Protein AF-A0A820IM98-F1 (afdb_monomer_lite)

Radius of gyration: 18.4 Å; chains: 1; bounding box: 26×47×40 Å

Secondary structure (DSSP, 8-state):
-PPTTEETTTTEE-TT----------S-HHHHHHHHHHTS-----------

pLDDT: mean 75.55, std 10.2, range [51.03, 88.25]

Sequence (51 aa):
MCPPSYYGHLCQYQNQRIGLTLRLSSIDRHATYAFVIMLIDDNDQEQKIDA

Organism: NCBI:txid392033

Foldseek 3Di:
DADPQFDDPVRHHPPPDDDDDDDDPDPDPVVVVVVVVVVDDPPPPPPPPPD

Structure (mmCIF, N/CA/C/O backbone):
data_AF-A0A820IM98-F1
#
_entry.id   AF-A0A820IM98-F1
#
loop_
_atom_site.group_PDB
_atom_site.id
_atom_site.type_symbol
_atom_site.label_atom_id
_atom_site.label_alt_id
_atom_site.label_comp_id
_atom_site.label_asym_id
_atom_site.label_entity_id
_atom_site.label_seq_id
_atom_site.pdbx_PDB_ins_code
_atom_site.Cartn_x
_atom_site.Cartn_y
_atom_site.Cartn_z
_atom_site.occupancy
_atom_site.B_iso_or_equiv
_atom_site.auth_seq_id
_atom_site.auth_comp_id
_atom_site.auth_asym_id
_atom_site.auth_atom_id
_atom_site.pdbx_PDB_model_num
ATOM 1 N N . MET A 1 1 ? -9.162 -5.247 26.299 1.00 78.44 1 M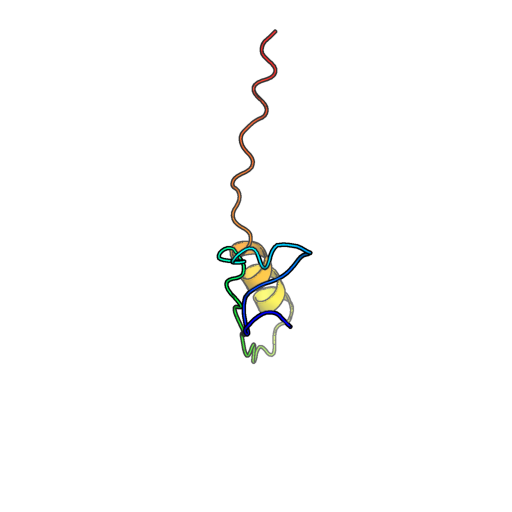ET A N 1
ATOM 2 C CA . MET A 1 1 ? -8.609 -5.728 25.014 1.00 78.44 1 MET A CA 1
ATOM 3 C C . MET A 1 1 ? -9.460 -5.127 23.913 1.00 78.44 1 MET A C 1
ATOM 5 O O . MET A 1 1 ? -10.672 -5.282 23.983 1.00 78.44 1 MET A O 1
ATOM 9 N N . CYS A 1 2 ? -8.867 -4.377 22.986 1.00 80.62 2 CYS A N 1
ATOM 10 C CA . CYS A 1 2 ? -9.617 -3.795 21.871 1.00 80.62 2 CYS A CA 1
ATOM 11 C C . CYS A 1 2 ? -9.887 -4.859 20.786 1.00 80.62 2 CYS A C 1
ATOM 13 O O . CYS A 1 2 ? -9.092 -5.797 20.665 1.00 80.62 2 CYS A O 1
ATOM 15 N N . PRO A 1 3 ? -10.973 -4.730 20.001 1.00 82.31 3 PRO A N 1
ATOM 16 C CA . PRO A 1 3 ? -11.211 -5.564 18.824 1.00 82.31 3 PRO A CA 1
ATOM 17 C C . PRO A 1 3 ? -10.112 -5.381 17.760 1.00 82.31 3 PRO A C 1
ATOM 19 O O . PRO A 1 3 ? -9.419 -4.357 17.766 1.00 82.31 3 PRO A O 1
ATOM 22 N N . PRO A 1 4 ? -9.971 -6.322 16.807 1.00 73.31 4 PRO A N 1
ATOM 23 C CA . PRO A 1 4 ? -9.134 -6.117 15.626 1.00 73.31 4 PRO A CA 1
ATOM 24 C C . PRO A 1 4 ? -9.502 -4.792 14.938 1.00 73.31 4 PRO A C 1
ATOM 26 O O . PRO A 1 4 ? -10.684 -4.468 14.850 1.00 73.31 4 PRO A O 1
ATOM 29 N N . SER A 1 5 ? -8.501 -4.036 14.475 1.00 74.69 5 SER A N 1
ATOM 30 C CA . SER A 1 5 ? -8.632 -2.696 13.853 1.00 74.69 5 SER A CA 1
ATOM 31 C C . SER A 1 5 ? -8.792 -1.498 14.804 1.00 74.69 5 SER A C 1
ATOM 33 O O . SER A 1 5 ? -8.900 -0.360 14.340 1.00 74.69 5 SER A O 1
ATOM 35 N N . TYR A 1 6 ? -8.751 -1.710 16.123 1.00 80.56 6 TYR A N 1
ATOM 36 C CA . TYR A 1 6 ? -8.847 -0.638 17.118 1.00 80.56 6 TYR A CA 1
ATOM 37 C C . TYR A 1 6 ? -7.587 -0.571 17.988 1.00 80.56 6 TYR A C 1
ATOM 39 O O . TYR A 1 6 ? -7.142 -1.580 18.535 1.00 80.56 6 TYR A O 1
ATOM 47 N N . TYR A 1 7 ? -7.023 0.629 18.139 1.00 78.44 7 TYR A N 1
ATOM 48 C CA . TYR A 1 7 ? -5.756 0.859 18.844 1.00 78.44 7 TYR A CA 1
ATOM 49 C C . TYR A 1 7 ? -5.863 2.004 19.865 1.00 78.44 7 TYR A C 1
ATOM 51 O O . TYR A 1 7 ? -6.791 2.811 19.832 1.00 78.44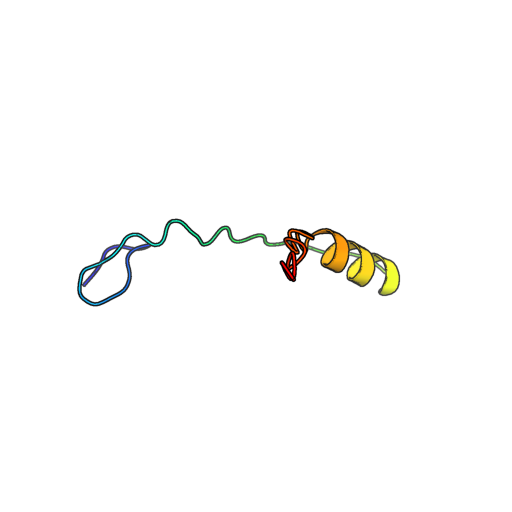 7 TYR A O 1
ATOM 59 N N . GLY A 1 8 ? -4.890 2.090 20.778 1.00 78.12 8 GLY A N 1
ATOM 60 C CA . GLY A 1 8 ? -4.813 3.138 21.803 1.00 78.12 8 GLY A CA 1
ATOM 61 C C . GLY A 1 8 ? -5.631 2.846 23.067 1.00 78.12 8 GLY A C 1
ATOM 62 O O . GLY A 1 8 ? -6.336 1.845 23.158 1.00 78.12 8 GLY A O 1
ATOM 63 N N . HIS A 1 9 ? -5.528 3.737 24.061 1.00 81.88 9 HIS A N 1
ATOM 64 C CA . HIS A 1 9 ? -6.178 3.568 25.372 1.00 81.88 9 HIS A CA 1
ATOM 65 C C . HIS A 1 9 ? -7.714 3.549 25.280 1.00 81.88 9 HIS A C 1
ATOM 67 O O . HIS A 1 9 ? -8.378 2.895 26.075 1.00 81.88 9 HIS A O 1
ATOM 73 N N . LEU A 1 10 ? -8.273 4.247 24.288 1.00 85.81 10 LEU A N 1
ATOM 74 C CA . LEU A 1 10 ? -9.717 4.375 24.076 1.00 85.81 10 LEU A CA 1
ATOM 75 C C . LEU A 1 10 ? -10.256 3.463 22.967 1.00 85.81 10 LEU A C 1
ATOM 77 O O . LEU A 1 10 ? -11.406 3.625 22.578 1.00 85.81 10 LEU A O 1
ATOM 81 N N . CYS A 1 11 ? -9.447 2.537 22.435 1.00 82.06 11 CYS A N 1
ATOM 82 C CA . CYS A 1 11 ? -9.807 1.738 21.262 1.00 82.06 11 CYS A CA 1
ATOM 83 C C . CYS A 1 11 ? -10.344 2.633 20.130 1.00 82.06 11 CYS A C 1
ATOM 85 O O . CYS A 1 11 ? -11.507 2.543 19.749 1.00 82.06 11 CYS A O 1
ATOM 87 N N . GLN A 1 12 ? -9.514 3.539 19.616 1.00 78.00 12 GLN A N 1
ATOM 88 C CA . GLN A 1 12 ? -9.877 4.369 18.471 1.00 78.00 12 GLN A CA 1
ATOM 89 C C . GLN A 1 12 ? -9.772 3.547 17.187 1.00 78.00 12 GLN A C 1
ATOM 91 O O . GLN A 1 12 ? -8.807 2.804 16.981 1.00 78.00 12 GLN A O 1
ATOM 96 N N . TYR A 1 13 ? -10.791 3.673 16.337 1.00 74.88 13 TYR A N 1
ATOM 97 C CA . TYR A 1 13 ? -10.849 2.973 15.062 1.00 74.88 13 TYR A CA 1
ATOM 98 C C . TYR A 1 13 ? -9.799 3.538 14.106 1.00 74.88 13 TYR A C 1
ATOM 100 O O . TYR A 1 13 ? -9.840 4.719 13.755 1.00 74.88 13 TYR A O 1
ATOM 108 N N . GLN A 1 14 ? -8.851 2.703 13.684 1.00 69.31 14 GLN A N 1
ATOM 109 C CA . GLN A 1 14 ? -7.824 3.090 12.721 1.00 69.31 14 GLN A CA 1
ATOM 110 C C . GLN A 1 14 ? -8.328 2.833 11.302 1.00 69.31 14 GLN A C 1
ATOM 112 O O . GLN A 1 14 ? -8.066 1.797 10.700 1.00 69.31 14 GLN A O 1
ATOM 117 N N . ASN A 1 15 ? -9.064 3.808 10.771 1.00 70.00 15 ASN A N 1
ATOM 118 C CA . ASN A 1 15 ? -9.624 3.762 9.419 1.00 70.00 15 ASN A CA 1
ATOM 119 C C . ASN A 1 15 ? -8.597 4.074 8.314 1.00 70.00 15 ASN A C 1
ATOM 121 O O . ASN A 1 15 ? -8.926 4.026 7.134 1.00 70.00 15 ASN A O 1
ATOM 125 N N . GLN A 1 16 ? -7.364 4.440 8.681 1.00 66.06 16 GLN A N 1
ATOM 126 C CA . GLN A 1 16 ? -6.423 5.105 7.776 1.00 66.06 16 GLN A CA 1
ATOM 127 C C . GLN A 1 16 ? -5.267 4.211 7.304 1.00 66.06 16 GLN A C 1
ATOM 129 O O . GLN A 1 16 ? -4.258 4.708 6.808 1.00 66.06 16 GLN A O 1
ATOM 134 N N . ARG A 1 17 ? -5.388 2.884 7.441 1.00 69.38 17 ARG A N 1
ATOM 135 C CA . ARG A 1 17 ? -4.426 1.935 6.863 1.00 69.38 17 ARG A CA 1
ATOM 136 C C . ARG A 1 17 ? -5.073 1.098 5.772 1.00 69.38 17 ARG A C 1
ATOM 138 O O . ARG A 1 17 ? -5.704 0.083 6.044 1.00 69.38 17 ARG A O 1
ATOM 145 N N . ILE A 1 18 ? -4.839 1.504 4.528 1.00 71.06 18 ILE A N 1
ATOM 146 C CA . ILE A 1 18 ? -5.077 0.670 3.352 1.00 71.06 18 ILE A CA 1
ATOM 147 C C . ILE A 1 18 ? -3.775 -0.091 3.090 1.00 71.06 18 ILE A C 1
ATOM 149 O O . ILE A 1 18 ? -2.740 0.504 2.802 1.00 71.06 18 ILE A O 1
ATOM 153 N N . GLY A 1 19 ? -3.799 -1.411 3.266 1.00 77.31 19 GLY A N 1
ATOM 154 C CA . GLY A 1 19 ? -2.658 -2.268 2.958 1.00 77.31 19 GLY A CA 1
ATOM 155 C C . GLY A 1 19 ? -2.690 -2.685 1.493 1.00 77.31 19 GLY A C 1
ATOM 156 O O . GLY A 1 19 ? -3.590 -3.417 1.092 1.00 77.31 19 GLY A O 1
ATOM 157 N N . LEU A 1 20 ? -1.703 -2.260 0.704 1.00 78.88 20 LEU A N 1
ATOM 158 C CA . LEU A 1 20 ? -1.523 -2.716 -0.673 1.00 78.88 20 LEU A CA 1
ATOM 159 C C . LEU A 1 20 ? -0.395 -3.753 -0.717 1.00 78.88 20 LEU A C 1
ATOM 161 O O . LEU A 1 20 ? 0.745 -3.454 -0.373 1.00 78.88 20 LEU A O 1
ATOM 165 N N . THR A 1 21 ? -0.704 -4.986 -1.120 1.00 85.06 21 THR A N 1
ATOM 166 C CA . THR A 1 21 ? 0.299 -6.047 -1.314 1.00 85.06 21 THR A CA 1
ATOM 167 C C . THR A 1 21 ? 0.446 -6.325 -2.803 1.00 85.06 21 THR A C 1
ATOM 169 O O . THR A 1 21 ? -0.515 -6.722 -3.458 1.00 85.06 21 THR A O 1
ATOM 172 N N . LEU A 1 22 ? 1.649 -6.122 -3.341 1.00 81.75 22 LEU A N 1
ATOM 173 C CA . LEU A 1 22 ? 1.943 -6.257 -4.767 1.00 81.75 22 LEU A CA 1
ATOM 174 C C . LEU A 1 22 ? 2.975 -7.357 -4.979 1.00 81.75 22 LEU A C 1
ATOM 1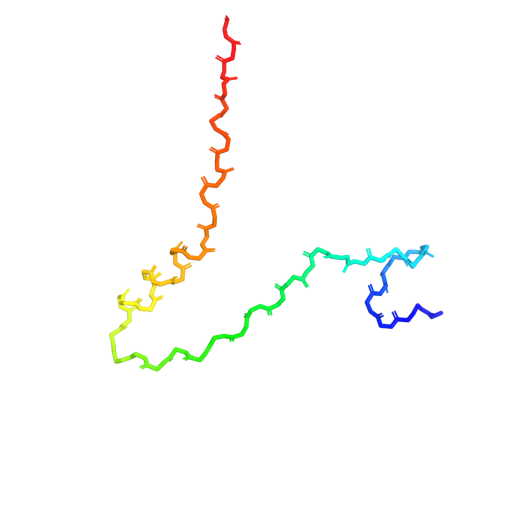76 O O . LEU A 1 22 ? 4.037 -7.355 -4.358 1.00 81.75 22 LEU A O 1
ATOM 180 N N . ARG A 1 23 ? 2.685 -8.286 -5.892 1.00 84.25 23 ARG A N 1
ATOM 181 C CA . ARG A 1 23 ? 3.666 -9.270 -6.349 1.00 84.25 23 ARG A CA 1
ATOM 182 C C . ARG A 1 23 ? 4.302 -8.768 -7.636 1.00 84.25 23 ARG A C 1
ATOM 184 O O . ARG A 1 23 ? 3.741 -8.917 -8.715 1.00 84.25 23 ARG A O 1
ATOM 191 N N . LEU A 1 24 ? 5.480 -8.177 -7.501 1.00 81.50 24 LEU A N 1
ATOM 192 C CA . LEU A 1 24 ? 6.255 -7.664 -8.624 1.00 81.50 24 LEU A CA 1
ATOM 193 C C . LEU A 1 24 ? 7.136 -8.795 -9.164 1.00 81.50 24 LEU A C 1
ATOM 195 O O . LEU A 1 24 ? 8.093 -9.211 -8.515 1.00 81.50 24 LEU A O 1
ATOM 199 N N . SER A 1 25 ? 6.795 -9.328 -10.336 1.00 75.12 25 SER A N 1
ATOM 200 C CA . SER A 1 25 ? 7.625 -10.288 -11.071 1.00 75.12 25 SER A CA 1
ATOM 201 C C . SER A 1 25 ? 8.266 -9.589 -12.267 1.00 75.12 25 SER A C 1
ATOM 203 O O . SER A 1 25 ? 7.854 -9.798 -13.405 1.00 75.12 25 SER A O 1
ATOM 205 N N . SER A 1 26 ? 9.231 -8.707 -12.010 1.00 68.88 26 SER A N 1
ATOM 206 C CA . SER A 1 26 ? 9.981 -8.039 -13.075 1.00 68.88 26 SER A CA 1
ATOM 207 C C . SER A 1 26 ? 11.421 -8.535 -13.103 1.00 68.88 26 SER A C 1
ATOM 209 O O . SER A 1 26 ? 12.086 -8.590 -12.069 1.00 68.88 26 SER A O 1
ATOM 211 N N . ILE A 1 27 ? 11.906 -8.875 -14.299 1.00 70.56 27 ILE A N 1
ATOM 212 C CA . ILE A 1 27 ? 13.336 -9.109 -14.560 1.00 70.56 27 ILE A CA 1
ATOM 213 C C . ILE A 1 27 ? 14.093 -7.773 -14.473 1.00 70.56 27 ILE A C 1
ATOM 215 O O . ILE A 1 27 ? 15.252 -7.735 -14.060 1.00 70.56 27 ILE A O 1
ATOM 219 N N . ASP A 1 28 ? 13.413 -6.672 -14.803 1.00 81.31 28 ASP A N 1
ATOM 220 C CA . ASP A 1 28 ? 13.961 -5.326 -14.759 1.00 81.31 28 ASP A CA 1
ATOM 221 C C . ASP A 1 28 ? 13.619 -4.619 -13.439 1.00 81.31 28 ASP A C 1
ATOM 223 O O . ASP A 1 28 ? 12.456 -4.349 -13.100 1.00 81.31 28 ASP A O 1
ATOM 227 N N . ARG A 1 29 ? 14.673 -4.300 -12.689 1.00 83.88 29 ARG A N 1
ATOM 228 C CA . ARG A 1 29 ? 14.595 -3.572 -11.422 1.00 83.88 29 ARG A CA 1
ATOM 229 C C . ARG A 1 29 ? 14.143 -2.129 -11.632 1.00 83.88 29 ARG A C 1
ATOM 231 O O . ARG A 1 29 ? 13.405 -1.620 -10.793 1.00 83.88 29 ARG A O 1
ATOM 238 N N . HIS A 1 30 ? 14.516 -1.494 -12.744 1.00 85.44 30 HIS A N 1
ATOM 239 C CA . HIS A 1 30 ? 14.166 -0.100 -13.025 1.00 85.44 30 HIS A CA 1
ATOM 240 C C . HIS A 1 30 ? 12.653 0.086 -13.138 1.00 85.44 30 HIS A C 1
ATOM 242 O O . HIS A 1 30 ? 12.099 0.973 -12.491 1.00 85.44 30 HIS A O 1
ATOM 248 N N . ALA A 1 31 ? 11.976 -0.811 -13.859 1.00 85.50 31 ALA A N 1
ATOM 249 C CA . ALA A 1 31 ? 10.519 -0.814 -13.963 1.00 85.50 31 ALA A CA 1
ATOM 250 C C . ALA A 1 31 ? 9.828 -0.972 -12.595 1.00 85.50 31 ALA A C 1
ATOM 252 O O . ALA A 1 31 ? 8.817 -0.325 -12.329 1.00 85.50 31 ALA A O 1
ATOM 253 N N . THR A 1 32 ? 10.399 -1.788 -11.702 1.00 87.69 32 THR A N 1
ATOM 254 C CA . THR A 1 32 ? 9.854 -1.993 -10.350 1.00 87.69 32 THR A CA 1
ATOM 255 C C . THR A 1 32 ? 9.954 -0.726 -9.507 1.00 87.69 32 THR A C 1
ATOM 257 O O . THR A 1 32 ? 8.977 -0.331 -8.875 1.00 87.69 32 THR A O 1
ATOM 260 N N . TYR A 1 33 ? 11.114 -0.066 -9.517 1.00 86.44 33 TYR A N 1
ATOM 261 C CA . TYR A 1 33 ? 11.300 1.187 -8.787 1.00 86.44 33 TYR A CA 1
ATOM 262 C C . TYR A 1 33 ? 10.406 2.301 -9.331 1.00 86.44 33 TYR A C 1
ATOM 264 O O . TYR A 1 33 ? 9.745 2.971 -8.544 1.00 86.44 33 TYR A O 1
ATOM 272 N N . ALA A 1 34 ? 10.321 2.454 -10.655 1.00 88.25 34 ALA A N 1
ATOM 273 C CA . ALA A 1 34 ? 9.435 3.433 -11.280 1.00 88.25 34 ALA A CA 1
ATOM 274 C C . ALA A 1 34 ? 7.967 3.202 -10.887 1.00 88.25 34 ALA A C 1
ATOM 276 O O . ALA A 1 34 ? 7.271 4.143 -10.518 1.00 88.25 34 ALA A O 1
ATOM 277 N N . PHE A 1 35 ? 7.513 1.944 -10.890 1.00 86.12 35 PHE A N 1
ATOM 278 C CA . PHE A 1 35 ? 6.161 1.589 -10.465 1.00 86.12 35 PHE A CA 1
ATOM 279 C C . PHE A 1 35 ? 5.886 1.934 -8.998 1.00 86.12 35 PHE A C 1
ATOM 281 O O . PHE A 1 35 ? 4.835 2.487 -8.695 1.00 86.12 35 PHE A O 1
ATOM 288 N N . VAL A 1 36 ? 6.829 1.656 -8.092 1.00 86.44 36 VAL A N 1
ATOM 289 C CA . VAL A 1 36 ? 6.688 2.013 -6.670 1.00 86.44 36 VAL A CA 1
ATOM 290 C C . VAL A 1 36 ? 6.642 3.529 -6.475 1.00 86.44 36 VAL A C 1
ATOM 292 O O . VAL A 1 36 ? 5.835 4.000 -5.682 1.00 86.44 36 VAL A O 1
ATOM 295 N N . ILE A 1 37 ? 7.459 4.291 -7.207 1.00 86.88 37 ILE A N 1
ATOM 296 C CA . ILE A 1 37 ? 7.474 5.759 -7.129 1.00 86.88 37 ILE A CA 1
ATOM 297 C C . ILE A 1 37 ? 6.144 6.349 -7.617 1.00 86.88 37 ILE A C 1
ATOM 299 O O . ILE A 1 37 ? 5.618 7.240 -6.969 1.00 86.88 37 ILE A O 1
ATOM 303 N N . MET A 1 38 ? 5.548 5.812 -8.688 1.00 85.44 38 MET A N 1
ATOM 304 C CA . MET A 1 38 ? 4.238 6.270 -9.185 1.00 85.44 38 MET A CA 1
ATOM 305 C C . MET A 1 38 ? 3.074 6.026 -8.212 1.00 85.44 38 MET A C 1
ATOM 307 O O . MET A 1 38 ? 2.023 6.642 -8.361 1.00 85.44 38 MET A O 1
ATOM 311 N N . LEU A 1 39 ? 3.220 5.107 -7.252 1.00 85.62 39 LEU A N 1
ATOM 312 C CA . LEU A 1 39 ? 2.207 4.868 -6.215 1.00 85.62 39 LEU A CA 1
ATOM 313 C C . LEU A 1 39 ? 2.272 5.894 -5.078 1.00 85.62 39 LEU A C 1
ATOM 315 O O . LEU A 1 39 ? 1.384 5.904 -4.225 1.00 85.62 39 LEU A O 1
ATOM 319 N N . ILE A 1 40 ? 3.327 6.708 -5.030 1.00 84.75 40 ILE A N 1
ATOM 320 C CA . ILE A 1 40 ? 3.438 7.814 -4.088 1.00 84.75 40 ILE A CA 1
ATOM 321 C C . ILE A 1 40 ? 2.584 8.948 -4.646 1.00 84.75 40 ILE A C 1
ATOM 323 O O . ILE A 1 40 ? 2.813 9.431 -5.750 1.00 84.75 40 ILE A O 1
ATOM 327 N N . ASP A 1 41 ? 1.561 9.316 -3.888 1.00 72.31 41 ASP A N 1
ATOM 328 C CA . ASP A 1 41 ? 0.679 10.424 -4.216 1.00 72.31 41 ASP A CA 1
ATOM 329 C C . ASP A 1 41 ? 1.431 11.746 -4.020 1.00 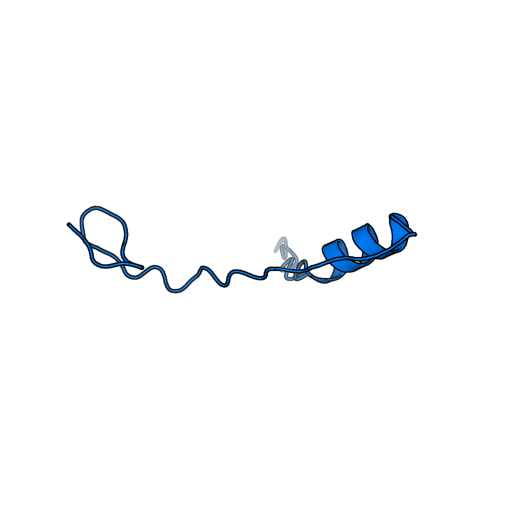72.31 41 ASP A C 1
ATOM 331 O O . ASP A 1 41 ? 1.845 12.063 -2.904 1.00 72.31 41 ASP A O 1
ATOM 335 N N . ASP A 1 42 ? 1.620 12.493 -5.106 1.00 69.19 42 ASP A N 1
ATOM 336 C CA . ASP A 1 42 ? 2.369 13.757 -5.165 1.00 69.19 42 ASP A CA 1
ATOM 337 C C . ASP A 1 42 ? 1.492 14.931 -4.686 1.00 69.19 42 ASP A C 1
ATOM 339 O O . ASP A 1 42 ? 1.409 15.995 -5.296 1.00 69.19 42 ASP A O 1
ATOM 343 N N . ASN A 1 43 ? 0.779 14.723 -3.577 1.00 63.06 43 ASN A N 1
ATOM 344 C CA . ASN A 1 43 ? 0.015 15.755 -2.879 1.00 63.06 43 ASN A CA 1
ATOM 345 C C . ASN A 1 43 ? 0.944 16.618 -2.007 1.00 63.06 43 ASN A C 1
ATOM 347 O O . ASN A 1 43 ? 0.607 16.969 -0.871 1.00 63.06 43 ASN A O 1
ATOM 351 N N . ASP A 1 44 ? 2.108 16.985 -2.546 1.00 59.59 44 ASP A N 1
ATOM 352 C CA . ASP A 1 44 ? 2.844 18.149 -2.082 1.00 59.59 44 ASP A CA 1
ATOM 353 C C . ASP A 1 44 ? 1.949 19.358 -2.368 1.00 59.59 44 ASP A C 1
ATOM 355 O O . ASP A 1 44 ? 1.966 19.957 -3.443 1.00 59.59 44 ASP A O 1
ATOM 359 N N . GLN A 1 45 ? 1.101 19.706 -1.395 1.00 56.81 45 GLN A N 1
ATOM 360 C CA . GLN A 1 45 ? 0.565 21.051 -1.320 1.00 56.81 45 GLN A CA 1
ATOM 361 C C . GLN A 1 45 ? 1.776 21.972 -1.358 1.00 56.81 45 GLN A C 1
ATOM 363 O O . GLN A 1 45 ? 2.539 22.024 -0.390 1.00 56.81 45 GLN A O 1
ATOM 368 N N . GLU A 1 46 ? 1.958 22.659 -2.489 1.00 57.09 46 GLU A N 1
ATOM 369 C CA . GLU A 1 46 ? 2.815 23.828 -2.593 1.00 57.09 46 GLU A CA 1
ATOM 370 C C . GLU A 1 46 ? 2.655 24.602 -1.286 1.00 57.09 46 GLU A C 1
ATOM 372 O O . GLU A 1 46 ? 1.566 25.099 -0.976 1.00 57.09 46 GLU A O 1
ATOM 377 N N . GLN A 1 47 ? 3.716 24.651 -0.476 1.00 59.84 47 GLN A N 1
ATOM 378 C CA . GLN A 1 47 ? 3.793 25.635 0.586 1.00 59.84 47 GLN A CA 1
ATOM 379 C C . GLN A 1 47 ? 3.738 26.978 -0.134 1.00 59.84 47 GLN A C 1
ATOM 381 O O . GLN A 1 47 ? 4.754 27.483 -0.608 1.00 59.84 47 GLN A O 1
ATOM 386 N N . LYS A 1 48 ? 2.532 27.536 -0.269 1.00 53.72 48 LYS A N 1
ATOM 387 C CA . LYS A 1 48 ? 2.347 28.955 -0.516 1.00 53.72 48 LYS A CA 1
ATOM 388 C C . LYS A 1 48 ? 3.015 29.654 0.655 1.00 53.72 48 LYS A C 1
ATOM 390 O O . LYS A 1 48 ? 2.461 29.762 1.744 1.00 53.72 48 LYS A O 1
ATOM 395 N N . ILE A 1 49 ? 4.262 30.045 0.435 1.00 64.94 49 ILE A N 1
ATOM 396 C CA . ILE A 1 49 ? 4.946 31.034 1.246 1.00 64.94 49 ILE A CA 1
ATOM 397 C C . ILE A 1 49 ? 4.221 32.337 0.915 1.00 64.94 49 ILE A C 1
ATOM 399 O O . ILE A 1 49 ? 4.548 33.006 -0.063 1.00 64.94 49 ILE A O 1
ATOM 403 N N . ASP A 1 50 ? 3.161 32.627 1.665 1.00 53.47 50 ASP A N 1
ATOM 404 C CA . ASP A 1 50 ? 2.522 33.935 1.634 1.00 53.47 50 ASP A CA 1
ATOM 405 C C . ASP A 1 50 ? 3.523 34.937 2.236 1.00 53.47 50 ASP A C 1
ATOM 40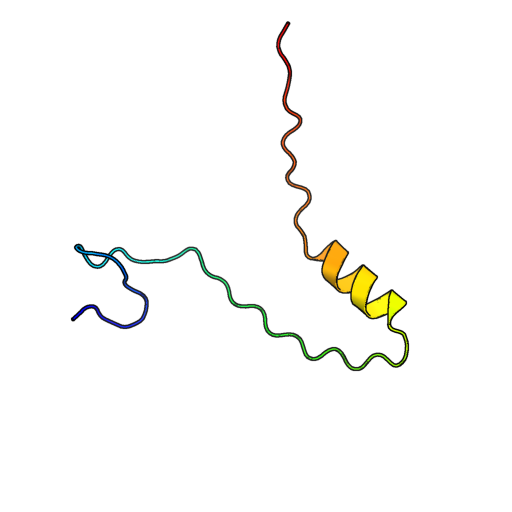7 O O . ASP A 1 50 ? 3.847 34.875 3.426 1.00 53.47 50 ASP A O 1
ATOM 411 N N . ALA A 1 51 ? 4.070 35.792 1.369 1.00 51.03 51 ALA A N 1
ATOM 412 C CA . ALA A 1 51 ? 4.926 36.929 1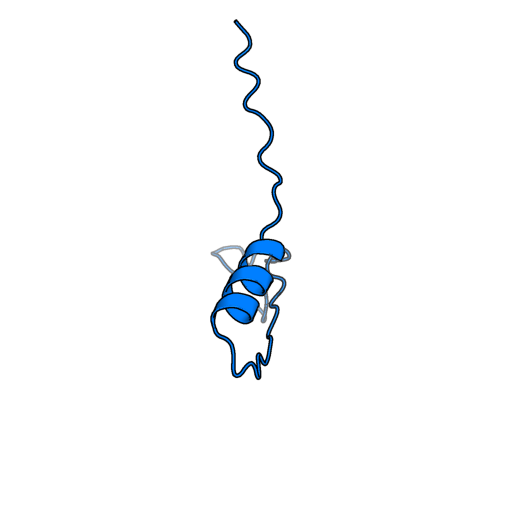.703 1.00 51.03 51 ALA A CA 1
ATOM 413 C C . ALA A 1 51 ? 4.103 38.220 1.792 1.00 51.03 51 ALA A C 1
ATOM 415 O O . ALA A 1 51 ? 3.147 38.365 0.994 1.00 51.03 51 ALA A O 1
#